Protein AF-A0A2X1QCJ0-F1 (afdb_monomer_lite)

pLDDT: mean 89.21, std 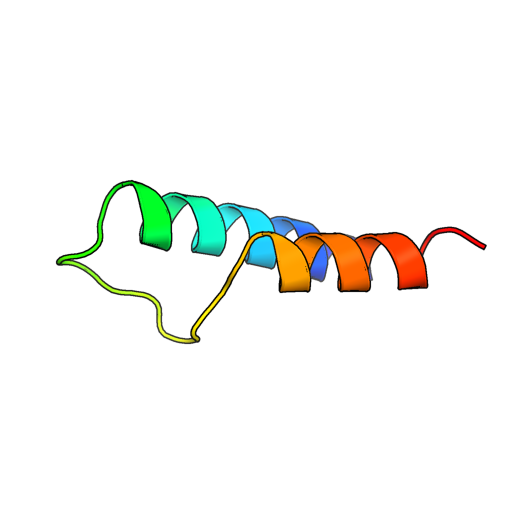8.54, range [59.66, 95.75]

Sequence (41 aa):
MSGEIRWMIEELRVSFFAQQLGTPYPISDKRVLQAMEQITP

InterPro domains:
  IPR024590 RNA helicase HrpA, C-terminal [PF11898] (4-38)

Foldseek 3Di:
DVVVLVVLVVLQVCVVPPVVVHHPDDGDPVVSVVVVVVVPD

Radius of gyration: 10.69 Å; chains: 1; bounding box: 24×14×28 Å

Structure (mmCIF, N/CA/C/O backbone):
data_AF-A0A2X1QCJ0-F1
#
_entry.id   AF-A0A2X1QCJ0-F1
#
loop_
_atom_site.group_PDB
_atom_site.id
_atom_site.type_symbol
_atom_site.label_atom_id
_atom_site.label_alt_id
_atom_site.label_comp_id
_atom_site.label_asym_id
_atom_site.label_entity_id
_atom_site.label_seq_id
_atom_site.pdbx_PDB_ins_code
_atom_site.Cartn_x
_atom_site.Cartn_y
_atom_site.Cartn_z
_atom_site.occupancy
_atom_site.B_iso_or_equiv
_atom_site.auth_seq_id
_atom_site.auth_comp_id
_atom_site.auth_asym_id
_atom_site.auth_atom_id
_atom_site.pdbx_PDB_model_num
ATOM 1 N N . MET A 1 1 ? 2.133 -6.599 -12.656 1.00 59.66 1 MET A N 1
ATOM 2 C CA . MET A 1 1 ? 2.783 -5.327 -12.281 1.00 59.66 1 MET A CA 1
ATOM 3 C C . MET A 1 1 ? 1.767 -4.192 -12.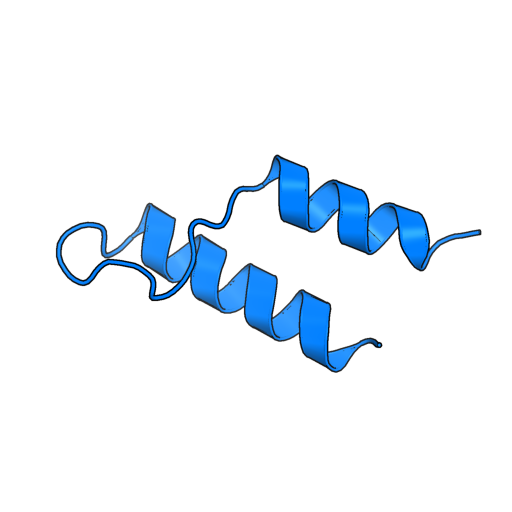107 1.00 59.66 1 MET A C 1
ATOM 5 O O . MET A 1 1 ? 1.567 -3.779 -10.979 1.00 59.66 1 MET A O 1
ATOM 9 N N . SER A 1 2 ? 1.029 -3.731 -13.132 1.00 65.12 2 SER A N 1
ATOM 10 C CA . SER A 1 2 ? 0.122 -2.559 -12.994 1.00 65.12 2 SER A CA 1
ATOM 11 C C . SER A 1 2 ? -1.053 -2.724 -12.011 1.00 65.12 2 SER A C 1
ATOM 13 O O . SER A 1 2 ? -1.554 -1.738 -11.477 1.00 65.12 2 SER A O 1
ATOM 15 N N . GLY A 1 3 ? -1.500 -3.959 -11.753 1.00 84.12 3 GLY A N 1
ATOM 16 C CA . GLY A 1 3 ? -2.579 -4.233 -10.793 1.00 84.12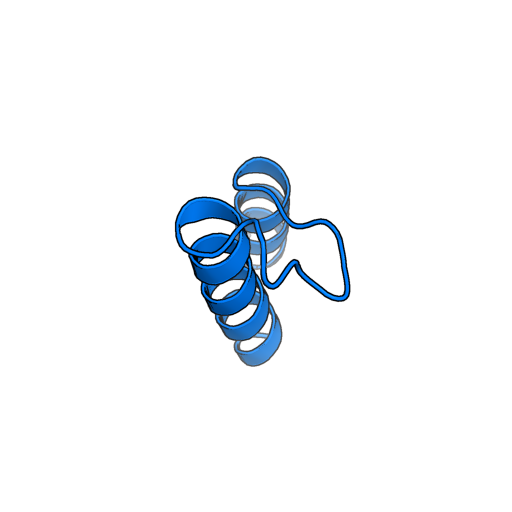 3 GLY A CA 1
ATOM 17 C C . GLY A 1 3 ? -2.187 -4.024 -9.326 1.00 84.12 3 GLY A C 1
ATOM 18 O O . GLY A 1 3 ? -3.051 -3.711 -8.514 1.00 84.12 3 GLY A O 1
ATOM 19 N N . GLU A 1 4 ? -0.900 -4.147 -8.996 1.00 91.00 4 GLU A N 1
ATOM 20 C CA . GLU A 1 4 ? -0.402 -4.049 -7.619 1.00 91.00 4 GLU A CA 1
ATOM 21 C C . GLU A 1 4 ? -0.434 -2.604 -7.118 1.00 91.00 4 GLU A C 1
ATOM 23 O O . GLU A 1 4 ? -1.016 -2.330 -6.073 1.00 91.00 4 GLU A O 1
ATOM 28 N N . ILE A 1 5 ? 0.058 -1.653 -7.920 1.00 93.44 5 ILE A N 1
ATOM 29 C CA . ILE A 1 5 ? 0.007 -0.224 -7.571 1.00 93.44 5 ILE A CA 1
ATOM 30 C C . ILE A 1 5 ? -1.427 0.266 -7.406 1.00 93.44 5 ILE A C 1
ATOM 32 O O . ILE A 1 5 ? -1.715 1.022 -6.481 1.00 93.44 5 ILE A O 1
ATOM 36 N N . ARG A 1 6 ? -2.348 -0.185 -8.267 1.00 93.31 6 ARG A N 1
ATOM 37 C CA . ARG A 1 6 ? -3.766 0.146 -8.106 1.00 93.31 6 ARG A CA 1
ATOM 38 C C . ARG A 1 6 ? -4.266 -0.288 -6.728 1.00 93.31 6 ARG A C 1
ATOM 40 O O . ARG A 1 6 ? -4.911 0.505 -6.056 1.00 93.31 6 ARG A O 1
ATOM 47 N N . TRP A 1 7 ? -3.932 -1.502 -6.296 1.00 93.94 7 TRP A N 1
ATOM 48 C CA . TRP A 1 7 ? -4.317 -2.011 -4.980 1.00 93.94 7 TRP A CA 1
ATOM 49 C C . TRP A 1 7 ? -3.676 -1.208 -3.838 1.00 93.94 7 TRP A C 1
ATOM 51 O O . TRP A 1 7 ? -4.359 -0.829 -2.892 1.00 93.94 7 TRP A O 1
ATOM 61 N N . MET A 1 8 ? -2.396 -0.845 -3.967 1.00 94.81 8 MET A N 1
ATOM 62 C CA . MET A 1 8 ? -1.709 0.017 -2.998 1.00 94.81 8 MET A CA 1
ATOM 63 C C . MET A 1 8 ? -2.372 1.399 -2.862 1.00 94.81 8 MET A C 1
ATOM 65 O O . MET A 1 8 ? -2.441 1.936 -1.760 1.00 94.81 8 MET A O 1
ATOM 69 N N . ILE A 1 9 ? -2.881 1.979 -3.956 1.00 94.56 9 ILE A N 1
ATOM 70 C CA . ILE A 1 9 ? -3.608 3.258 -3.923 1.00 94.56 9 ILE A CA 1
ATOM 71 C C . ILE A 1 9 ? -4.955 3.107 -3.206 1.00 94.56 9 ILE A C 1
ATOM 73 O O . ILE A 1 9 ? -5.323 3.975 -2.417 1.00 94.56 9 ILE A O 1
ATOM 77 N N . GLU A 1 10 ? -5.693 2.025 -3.458 1.00 94.38 10 GLU A N 1
ATOM 78 C CA . GL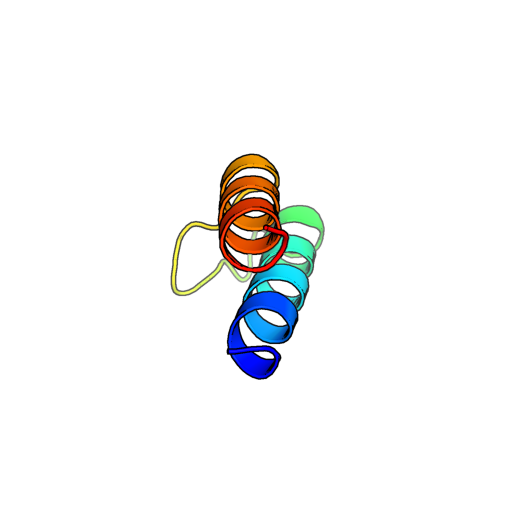U A 1 10 ? -6.971 1.750 -2.785 1.00 94.38 10 GLU A CA 1
ATOM 79 C C . GLU A 1 10 ? -6.778 1.631 -1.266 1.00 94.38 10 GLU A C 1
ATOM 81 O O . GLU A 1 10 ? -7.462 2.314 -0.501 1.00 94.38 10 GLU A O 1
ATOM 86 N N . GLU A 1 11 ? -5.773 0.867 -0.835 1.00 94.75 11 GLU A N 1
ATOM 87 C CA . GLU A 1 11 ? -5.393 0.761 0.576 1.00 94.75 11 GLU A CA 1
ATOM 88 C C . GLU A 1 11 ? -4.961 2.105 1.155 1.00 94.75 11 GLU A C 1
ATOM 90 O O . GLU A 1 11 ? -5.318 2.441 2.283 1.00 94.75 11 GLU A O 1
ATOM 95 N N . LEU A 1 12 ? -4.213 2.911 0.393 1.00 95.06 12 LEU A N 1
ATOM 96 C CA . LEU A 1 12 ? -3.760 4.220 0.858 1.00 95.06 12 LEU A CA 1
ATOM 97 C C . LEU A 1 12 ? -4.950 5.138 1.145 1.00 95.06 12 LEU A C 1
ATOM 99 O O . LEU A 1 12 ? -4.952 5.854 2.146 1.00 95.06 12 LEU A O 1
ATOM 103 N N . ARG A 1 13 ? -6.002 5.072 0.323 1.00 94.19 13 ARG A N 1
ATOM 104 C CA . ARG A 1 13 ? -7.247 5.799 0.591 1.00 94.19 13 ARG A CA 1
ATOM 105 C C . ARG A 1 13 ? -7.943 5.279 1.849 1.00 94.19 13 ARG A C 1
ATOM 107 O O . ARG A 1 13 ? -8.373 6.094 2.658 1.00 94.19 13 ARG A O 1
ATOM 114 N N . VAL A 1 14 ? -8.040 3.965 2.053 1.00 93.81 14 VAL A N 1
ATOM 115 C CA . VAL A 1 14 ? -8.637 3.403 3.282 1.00 93.81 14 VAL A CA 1
ATOM 116 C C . VAL A 1 14 ? -7.857 3.860 4.519 1.00 93.81 14 VAL A C 1
ATOM 118 O O . VAL A 1 14 ? -8.466 4.357 5.464 1.00 93.81 14 VAL A O 1
ATOM 121 N N . SER A 1 15 ? -6.523 3.813 4.482 1.00 92.00 15 SER A N 1
ATOM 122 C CA . SER A 1 15 ? -5.660 4.322 5.557 1.00 92.00 15 SER A CA 1
ATOM 123 C C . SER A 1 15 ? -5.884 5.808 5.862 1.00 92.00 15 SER A C 1
ATOM 125 O O . SER A 1 15 ? -5.823 6.205 7.025 1.00 92.00 15 SER A O 1
ATOM 127 N N . PHE A 1 16 ? -6.154 6.644 4.853 1.00 93.12 16 PHE A N 1
ATOM 128 C CA . PHE A 1 16 ? -6.407 8.073 5.069 1.00 93.12 16 PHE A CA 1
ATOM 129 C C . PHE A 1 16 ? -7.824 8.382 5.564 1.00 93.12 16 PHE A C 1
ATOM 131 O O . PHE A 1 16 ? -7.984 9.254 6.416 1.00 93.12 16 PHE A O 1
ATOM 138 N N . PHE A 1 17 ? -8.844 7.691 5.052 1.00 93.31 17 PHE A N 1
ATOM 139 C CA . PHE A 1 17 ? -10.247 8.068 5.270 1.00 93.31 17 PHE A CA 1
ATOM 140 C C . PHE A 1 17 ? -11.001 7.167 6.257 1.00 93.31 17 PHE A C 1
ATOM 142 O O . PHE A 1 17 ? -12.014 7.589 6.809 1.00 93.31 17 PHE A O 1
ATOM 149 N N . ALA A 1 18 ? -10.522 5.948 6.507 1.00 92.44 18 ALA A N 1
ATOM 150 C CA . ALA A 1 18 ? -11.195 4.941 7.326 1.00 92.44 18 ALA A CA 1
ATOM 151 C C . ALA A 1 18 ? -10.225 4.269 8.315 1.00 92.44 18 ALA A C 1
ATOM 153 O O . ALA A 1 18 ? -10.133 3.047 8.401 1.00 92.44 18 ALA A O 1
ATOM 154 N N . GLN A 1 19 ? -9.525 5.075 9.117 1.00 86.12 19 GLN A N 1
ATOM 155 C CA . GLN A 1 19 ? -8.530 4.592 10.088 1.00 86.12 19 GLN A CA 1
ATOM 156 C C . GLN A 1 19 ? -9.086 3.576 11.098 1.00 86.12 19 GLN A C 1
ATOM 158 O O . GLN A 1 19 ? -8.366 2.677 11.519 1.00 86.12 19 GLN A O 1
ATOM 163 N N . GLN A 1 20 ? -10.367 3.688 11.465 1.00 92.50 20 GLN A N 1
ATOM 164 C CA . GLN A 1 20 ? -11.030 2.738 12.368 1.00 92.50 20 GLN A CA 1
ATOM 165 C C . GLN A 1 20 ? -11.280 1.366 11.727 1.00 92.50 20 GLN A C 1
ATOM 167 O O . GLN A 1 20 ? -11.354 0.373 12.444 1.00 92.50 20 GLN A O 1
ATOM 172 N N . LEU A 1 21 ? -11.416 1.310 10.397 1.00 90.06 21 LEU A N 1
ATOM 173 C CA . LEU A 1 21 ? -11.531 0.055 9.652 1.00 90.06 21 LEU A CA 1
ATOM 174 C C . LEU A 1 21 ? -10.165 -0.638 9.547 1.00 90.06 21 LEU A C 1
ATOM 176 O O . LEU A 1 21 ? -10.086 -1.863 9.604 1.00 90.06 21 LEU A O 1
ATOM 180 N N . GLY A 1 22 ? -9.100 0.163 9.450 1.00 81.12 22 GLY A N 1
ATOM 181 C CA . GLY A 1 22 ? -7.729 -0.307 9.306 1.00 81.12 22 GLY A CA 1
ATOM 182 C C . GLY A 1 22 ? -7.437 -0.858 7.911 1.00 81.12 22 GLY A C 1
ATOM 183 O O . GLY A 1 22 ? -8.322 -1.006 7.069 1.00 81.12 22 GLY A O 1
ATOM 184 N N . THR A 1 23 ? -6.165 -1.152 7.669 1.00 84.38 23 THR A N 1
ATOM 185 C CA . THR A 1 23 ? -5.696 -1.827 6.458 1.00 84.38 23 THR A CA 1
ATOM 186 C C . THR A 1 23 ? -5.035 -3.149 6.844 1.00 84.38 23 THR A C 1
ATOM 188 O O . THR A 1 23 ? -4.318 -3.198 7.849 1.00 84.38 23 THR A O 1
ATOM 191 N N . PRO A 1 24 ? -5.259 -4.246 6.096 1.00 83.69 24 PRO A N 1
ATOM 192 C CA . PRO A 1 24 ? -4.597 -5.526 6.355 1.00 83.69 24 PRO A CA 1
ATOM 193 C C . PRO A 1 24 ? -3.066 -5.430 6.282 1.00 83.69 24 PRO A C 1
ATOM 195 O O . PRO A 1 24 ? -2.375 -6.217 6.930 1.00 83.69 24 PRO A O 1
ATOM 198 N N . TYR A 1 25 ? -2.534 -4.451 5.541 1.00 83.50 25 TYR A N 1
ATOM 199 C CA . TYR A 1 25 ? -1.108 -4.153 5.492 1.00 83.50 25 TYR A CA 1
ATOM 200 C C . TYR A 1 25 ? -0.857 -2.650 5.622 1.00 83.50 25 TYR A C 1
ATOM 202 O O . TYR A 1 25 ? -1.522 -1.858 4.956 1.00 83.50 25 TYR A O 1
ATOM 210 N N . PRO A 1 26 ? 0.150 -2.230 6.407 1.00 83.62 26 PRO A N 1
ATOM 211 C CA . PRO A 1 26 ? 0.477 -0.821 6.539 1.00 83.62 26 PRO A CA 1
ATOM 212 C C . PRO A 1 26 ? 0.981 -0.265 5.202 1.00 83.62 26 PRO A C 1
ATOM 214 O O . PRO A 1 26 ? 2.069 -0.613 4.731 1.00 83.62 26 PRO A O 1
ATOM 217 N N . ILE A 1 27 ? 0.203 0.634 4.607 1.00 93.81 27 ILE A N 1
ATOM 218 C CA . ILE A 1 27 ? 0.542 1.328 3.365 1.00 93.81 27 ILE A CA 1
ATOM 219 C C . ILE A 1 27 ? 0.801 2.814 3.632 1.00 93.81 27 ILE A C 1
ATOM 221 O O . ILE A 1 27 ? 0.208 3.412 4.528 1.00 93.81 27 ILE A O 1
ATOM 225 N N . SER A 1 28 ? 1.700 3.408 2.852 1.00 94.31 28 SER A N 1
ATOM 226 C CA . SER A 1 28 ? 1.999 4.839 2.886 1.00 94.31 28 SER A CA 1
ATOM 227 C C . SER A 1 28 ? 2.235 5.373 1.480 1.00 94.31 28 SER A C 1
ATOM 229 O O . SER A 1 28 ? 2.569 4.621 0.562 1.00 94.31 28 SER A O 1
ATOM 231 N N . ASP A 1 29 ? 2.106 6.685 1.332 1.00 94.94 29 ASP A N 1
ATOM 232 C CA . ASP A 1 29 ? 2.469 7.437 0.132 1.00 94.94 29 ASP A CA 1
ATOM 233 C C . ASP A 1 29 ? 3.900 7.124 -0.335 1.00 9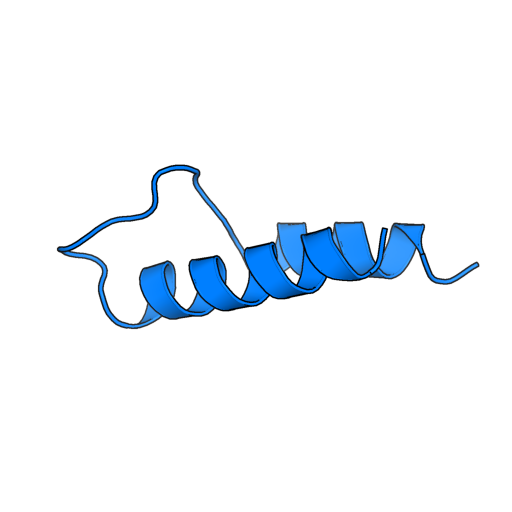4.94 29 ASP A C 1
ATOM 235 O O . ASP A 1 29 ? 4.112 6.800 -1.502 1.00 94.94 29 ASP A O 1
ATOM 239 N N . LYS A 1 30 ? 4.871 7.085 0.586 1.00 95.75 30 LYS A N 1
ATOM 240 C CA . LYS A 1 30 ? 6.265 6.729 0.283 1.00 95.75 30 LYS A CA 1
ATOM 241 C C . LYS A 1 30 ? 6.402 5.336 -0.341 1.00 95.75 30 LYS A C 1
ATOM 243 O O . LYS A 1 30 ? 7.195 5.165 -1.263 1.00 95.75 30 LYS A O 1
ATOM 248 N N . ARG A 1 31 ? 5.641 4.342 0.137 1.00 94.38 31 ARG A N 1
ATOM 249 C CA . ARG A 1 31 ? 5.658 2.988 -0.446 1.00 94.38 31 ARG A CA 1
ATOM 250 C C . ARG A 1 31 ? 5.079 2.973 -1.855 1.00 94.38 31 ARG A C 1
ATOM 252 O O . ARG A 1 31 ? 5.635 2.305 -2.720 1.00 94.38 31 ARG A O 1
ATOM 259 N N . VAL A 1 32 ? 3.988 3.705 -2.085 1.00 94.69 32 VAL A N 1
ATOM 260 C CA . VAL A 1 32 ? 3.382 3.818 -3.420 1.00 94.69 32 VAL A CA 1
ATOM 261 C C . VAL A 1 32 ? 4.364 4.463 -4.397 1.00 94.69 32 VAL A C 1
ATOM 263 O O . VAL A 1 32 ? 4.580 3.920 -5.475 1.00 94.69 32 VAL A O 1
ATOM 266 N N . LEU A 1 33 ? 5.020 5.556 -3.999 1.00 95.12 33 LEU A N 1
ATOM 267 C CA . LEU A 1 33 ? 6.013 6.242 -4.830 1.00 95.12 33 LEU A CA 1
ATOM 268 C C . LEU A 1 33 ? 7.191 5.329 -5.201 1.00 95.12 33 LEU A C 1
ATOM 270 O O . LEU A 1 33 ? 7.527 5.223 -6.375 1.00 95.12 33 LEU A O 1
ATOM 274 N N . GLN A 1 34 ? 7.749 4.587 -4.240 1.00 94.31 34 GLN A N 1
ATOM 275 C CA . GLN A 1 34 ? 8.826 3.624 -4.512 1.00 94.31 34 GLN A CA 1
ATOM 276 C C . GLN A 1 34 ? 8.407 2.512 -5.480 1.00 94.31 34 GLN A C 1
ATOM 278 O O . GLN A 1 34 ? 9.210 2.069 -6.299 1.00 94.31 34 GLN A O 1
ATOM 283 N N . ALA A 1 35 ? 7.163 2.035 -5.393 1.00 93.12 35 ALA A N 1
ATOM 284 C CA . ALA A 1 35 ? 6.652 1.050 -6.339 1.00 93.12 35 ALA A CA 1
ATOM 285 C C . ALA A 1 35 ? 6.502 1.648 -7.746 1.00 93.12 35 ALA A C 1
ATOM 287 O O . ALA A 1 35 ? 6.806 0.973 -8.725 1.00 93.12 35 ALA A O 1
ATOM 288 N N . MET A 1 36 ? 6.075 2.912 -7.856 1.00 92.81 36 MET A N 1
ATOM 289 C CA . MET A 1 36 ? 5.962 3.622 -9.138 1.00 92.81 36 MET A CA 1
ATOM 290 C C . MET A 1 36 ? 7.327 3.851 -9.799 1.00 92.81 36 MET A C 1
ATOM 292 O O . MET A 1 36 ? 7.456 3.670 -11.011 1.00 92.81 36 MET A O 1
ATOM 296 N N . GLU A 1 37 ? 8.344 4.202 -9.010 1.00 93.88 37 GLU A N 1
ATOM 297 C CA . GLU A 1 37 ? 9.729 4.344 -9.476 1.00 93.88 37 GLU A CA 1
ATOM 298 C C . GLU A 1 37 ? 10.264 3.029 -10.054 1.00 93.88 37 GLU A C 1
ATOM 300 O O . GLU A 1 37 ? 10.914 3.035 -11.086 1.00 93.88 37 GLU A O 1
ATOM 305 N N . GLN A 1 38 ? 9.925 1.878 -9.470 1.00 90.50 38 GLN A N 1
ATOM 306 C CA . GLN A 1 38 ? 10.393 0.577 -9.973 1.00 90.50 38 GLN A CA 1
ATOM 307 C C . GLN A 1 38 ? 9.819 0.175 -11.337 1.00 90.50 38 GLN A C 1
ATOM 309 O O . GLN A 1 38 ? 10.378 -0.699 -11.998 1.00 90.50 38 GLN A O 1
ATOM 314 N N . ILE A 1 39 ? 8.701 0.772 -11.760 1.00 89.06 39 ILE A N 1
ATOM 315 C CA . ILE A 1 39 ? 8.112 0.522 -13.085 1.00 89.06 39 ILE A CA 1
ATOM 316 C C . ILE A 1 39 ? 8.469 1.595 -14.112 1.00 89.06 39 ILE A C 1
ATOM 318 O O . ILE A 1 39 ? 8.187 1.403 -15.295 1.00 89.06 39 ILE A O 1
ATOM 322 N N . THR A 1 40 ? 9.067 2.703 -13.676 1.00 77.56 40 THR A N 1
ATOM 323 C CA . THR A 1 40 ? 9.500 3.790 -14.555 1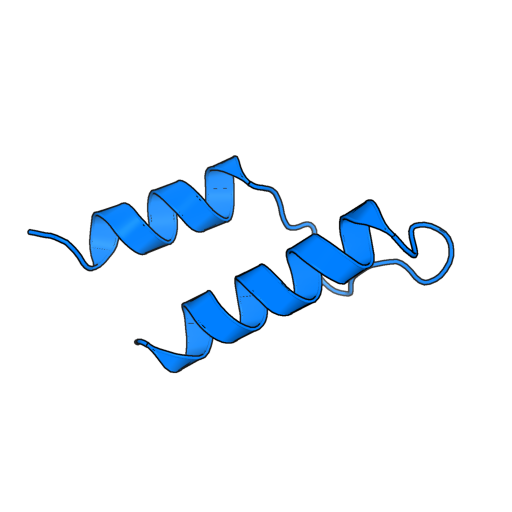.00 77.56 40 THR A CA 1
ATOM 324 C C . THR A 1 40 ? 11.024 3.701 -14.694 1.00 77.56 40 THR A C 1
ATOM 326 O O . THR A 1 40 ? 11.708 3.938 -13.704 1.00 77.56 40 THR A O 1
ATOM 329 N N . PRO A 1 41 ? 11.564 3.292 -15.858 1.00 65.31 41 PRO A N 1
ATOM 330 C CA . PRO A 1 41 ? 13.008 3.154 -16.054 1.00 65.31 41 PRO A CA 1
ATOM 331 C C . PRO A 1 41 ? 13.763 4.487 -15.989 1.00 65.31 41 PRO A C 1
ATOM 333 O O . PRO A 1 41 ? 13.155 5.537 -16.306 1.00 65.31 41 PRO A O 1
#

Organism: Klebsiella pneumoniae (NCBI:txid573)

Secondary structure (DSSP, 8-state):
-HHHHHHHHHHHHHHHH-TTT--SS---HHHHHHHHHHH--